Protein AF-A0AB74CEA1-F1 (afdb_monomer_lite)

Structure (mmCIF, N/CA/C/O backbone):
data_AF-A0AB74CEA1-F1
#
_entry.id   AF-A0AB74CEA1-F1
#
loop_
_atom_site.group_PDB
_atom_site.id
_atom_site.type_symbol
_atom_site.label_atom_id
_atom_site.label_alt_id
_atom_site.label_comp_id
_atom_site.label_asym_id
_atom_site.label_entity_id
_atom_site.label_seq_id
_atom_site.pdbx_PDB_ins_code
_atom_site.Cartn_x
_atom_site.Cartn_y
_atom_site.Cartn_z
_atom_site.occupancy
_atom_site.B_iso_or_equiv
_atom_site.auth_seq_id
_atom_site.auth_comp_id
_atom_site.auth_asym_id
_atom_site.auth_atom_id
_atom_site.pdbx_PDB_model_num
ATOM 1 N N . MET A 1 1 ? 5.831 -10.264 2.892 1.00 57.28 1 MET A N 1
ATOM 2 C CA . MET A 1 1 ? 6.996 -11.094 2.503 1.00 57.28 1 MET A CA 1
ATOM 3 C C . MET A 1 1 ? 7.209 -10.869 1.012 1.00 57.28 1 MET A C 1
ATOM 5 O O . MET A 1 1 ? 6.821 -11.702 0.211 1.00 57.28 1 MET A O 1
ATOM 9 N N . GLU A 1 2 ? 7.751 -9.695 0.676 1.00 73.81 2 GLU A N 1
ATOM 10 C CA . GLU A 1 2 ? 7.828 -9.103 -0.679 1.00 73.81 2 GLU A CA 1
ATOM 11 C C . GLU A 1 2 ? 8.904 -9.737 -1.579 1.00 73.81 2 GLU A C 1
ATOM 13 O O . GLU A 1 2 ? 8.810 -9.732 -2.802 1.00 73.81 2 GLU A O 1
ATOM 18 N N . GLY A 1 3 ? 9.954 -10.309 -0.979 1.00 80.12 3 GLY A N 1
ATOM 19 C CA . GLY A 1 3 ? 11.173 -10.660 -1.715 1.00 80.12 3 GLY A CA 1
ATOM 20 C C . GLY A 1 3 ? 10.996 -11.717 -2.807 1.00 80.12 3 GLY A C 1
ATOM 21 O O . GLY A 1 3 ? 11.778 -11.741 -3.750 1.00 80.12 3 GLY A O 1
ATOM 22 N N . TYR A 1 4 ? 9.979 -12.578 -2.713 1.00 89.12 4 TYR A N 1
ATOM 23 C CA . TYR A 1 4 ? 9.752 -13.619 -3.717 1.00 89.12 4 TYR A CA 1
ATOM 24 C C . TYR A 1 4 ? 9.318 -13.039 -5.068 1.00 89.12 4 TYR A C 1
ATOM 26 O O . TYR A 1 4 ? 9.877 -13.415 -6.095 1.00 89.12 4 TYR A O 1
ATOM 34 N N . ASP A 1 5 ? 8.372 -12.098 -5.066 1.00 83.19 5 ASP A N 1
ATOM 35 C CA . ASP A 1 5 ? 7.851 -11.498 -6.298 1.00 83.19 5 ASP A CA 1
ATOM 36 C C . ASP A 1 5 ? 8.921 -10.641 -6.989 1.00 83.19 5 ASP A C 1
ATOM 38 O O . ASP A 1 5 ? 9.174 -10.766 -8.185 1.00 83.19 5 ASP A O 1
ATOM 42 N N . LEU A 1 6 ? 9.677 -9.874 -6.203 1.00 85.00 6 LEU A N 1
ATOM 43 C CA . LEU A 1 6 ? 10.758 -9.033 -6.712 1.00 85.00 6 LEU A CA 1
ATOM 44 C C . LEU A 1 6 ? 11.909 -9.861 -7.325 1.00 85.00 6 LEU A C 1
ATOM 46 O O . LEU A 1 6 ? 12.464 -9.509 -8.372 1.00 85.00 6 LEU A O 1
ATOM 50 N N . LEU A 1 7 ? 12.241 -11.010 -6.728 1.00 88.06 7 LEU A N 1
ATOM 51 C CA . LEU A 1 7 ? 13.219 -11.950 -7.293 1.00 88.06 7 LEU A CA 1
ATOM 52 C C . LEU A 1 7 ? 12.700 -12.647 -8.558 1.00 88.06 7 LEU A C 1
ATOM 54 O O . LEU A 1 7 ? 13.462 -12.892 -9.495 1.00 88.06 7 LEU A O 1
ATOM 58 N N . LEU A 1 8 ? 11.408 -12.954 -8.610 1.00 89.12 8 LEU A N 1
ATOM 59 C CA . LEU A 1 8 ? 10.778 -13.574 -9.770 1.00 89.12 8 LEU A CA 1
ATOM 60 C C . LEU A 1 8 ? 10.748 -12.607 -10.967 1.00 89.12 8 LEU A C 1
ATOM 62 O O . LEU A 1 8 ? 11.133 -12.990 -12.072 1.00 89.12 8 LEU A O 1
ATOM 66 N N . VAL A 1 9 ? 10.423 -11.332 -10.738 1.00 86.94 9 VAL A N 1
ATOM 67 C CA . VAL A 1 9 ? 10.473 -10.270 -11.759 1.00 86.94 9 VAL A CA 1
ATOM 68 C C . VAL A 1 9 ? 11.892 -10.064 -12.294 1.00 86.94 9 VAL A C 1
ATOM 70 O O . VAL A 1 9 ? 12.090 -10.024 -13.509 1.00 86.94 9 VAL A O 1
ATOM 73 N N . THR A 1 10 ? 12.902 -9.997 -11.421 1.00 86.06 10 THR A N 1
ATOM 74 C CA . THR A 1 10 ? 14.300 -9.846 -11.872 1.00 86.06 10 THR A CA 1
ATOM 75 C C . THR A 1 10 ? 14.802 -11.072 -12.640 1.00 86.06 10 THR A C 1
ATOM 77 O O . THR A 1 10 ? 15.556 -10.927 -13.603 1.00 86.06 10 THR A O 1
ATOM 80 N N . SER A 1 11 ? 14.323 -12.271 -12.300 1.00 88.62 11 SER A N 1
ATOM 81 C CA . SER A 1 11 ? 14.632 -13.503 -13.037 1.00 88.62 11 SER A CA 1
ATOM 82 C C . SER A 1 11 ? 14.070 -13.498 -14.465 1.00 88.62 11 SER A C 1
ATOM 84 O O . SER A 1 11 ? 14.710 -14.021 -15.379 1.00 88.62 11 SER A O 1
ATOM 86 N N . PHE A 1 12 ? 12.917 -12.860 -14.703 1.00 85.88 12 PHE A N 1
ATOM 87 C CA . PHE A 1 12 ? 12.365 -12.728 -16.056 1.00 85.88 12 PHE A CA 1
ATOM 88 C C . PHE A 1 12 ? 13.222 -11.851 -16.971 1.00 85.88 12 PHE A C 1
ATOM 90 O O . PHE A 1 12 ? 13.319 -12.151 -18.164 1.00 85.88 12 PHE A O 1
ATOM 97 N N . PHE A 1 13 ? 13.914 -10.839 -16.435 1.00 83.06 13 PHE A N 1
ATOM 98 C CA . PHE A 1 13 ? 14.828 -9.998 -17.220 1.00 83.06 13 PHE A CA 1
ATOM 99 C C . PHE A 1 13 ? 16.013 -10.778 -17.795 1.00 83.06 13 PHE A C 1
ATOM 101 O O . PHE A 1 13 ? 16.510 -10.429 -18.862 1.00 83.06 13 PHE A O 1
ATOM 108 N N . ALA A 1 14 ? 16.430 -11.858 -17.129 1.00 83.44 14 ALA A N 1
ATOM 109 C CA . ALA A 1 14 ? 17.504 -12.730 -17.595 1.00 83.44 14 ALA A CA 1
ATOM 110 C C . ALA A 1 14 ? 17.040 -13.774 -18.631 1.00 83.44 14 ALA A C 1
ATOM 112 O O . ALA A 1 14 ? 17.872 -14.445 -19.243 1.00 83.44 14 ALA A O 1
ATOM 113 N N . SER A 1 15 ? 15.728 -13.944 -18.835 1.00 88.50 15 SER A N 1
ATOM 114 C CA . SER A 1 15 ? 15.197 -15.006 -19.692 1.00 88.50 15 SER A CA 1
ATOM 115 C C . SER A 1 15 ? 15.164 -14.599 -21.185 1.00 88.50 15 SER A C 1
ATOM 117 O O . SER A 1 15 ? 14.509 -13.618 -21.548 1.00 88.50 15 SER A O 1
ATOM 119 N N . PRO A 1 16 ? 15.814 -15.359 -22.095 1.00 83.81 16 PRO A N 1
ATOM 120 C CA . PRO A 1 16 ? 15.868 -15.026 -23.526 1.00 83.81 16 PRO A CA 1
ATOM 121 C C . PRO A 1 16 ? 14.515 -14.965 -24.267 1.00 83.81 16 PRO A C 1
ATOM 123 O O . PRO A 1 16 ? 14.386 -14.168 -25.198 1.00 83.81 16 PRO A O 1
ATOM 126 N N . PRO A 1 17 ? 13.499 -15.792 -23.936 1.00 87.75 17 PRO A N 1
ATOM 127 C CA . PRO A 1 17 ? 12.182 -15.690 -24.569 1.00 87.75 17 PRO A CA 1
ATOM 128 C C . PRO A 1 17 ? 11.469 -14.377 -24.231 1.00 87.75 17 PRO A C 1
ATOM 130 O O . PRO A 1 17 ? 10.838 -13.778 -25.098 1.00 87.75 17 PRO A O 1
ATOM 133 N N . TRP A 1 18 ? 11.604 -13.914 -22.987 1.00 84.12 18 TRP A N 1
ATOM 134 C CA . TRP A 1 18 ? 10.979 -12.686 -22.502 1.00 84.12 18 TRP A CA 1
ATOM 135 C C . TRP A 1 18 ? 11.618 -11.445 -23.121 1.00 84.12 18 TRP A C 1
ATOM 137 O O . TRP A 1 18 ? 10.917 -10.561 -23.614 1.00 84.12 18 TRP A O 1
ATOM 147 N N . THR A 1 19 ? 12.952 -11.401 -23.175 1.00 84.06 19 THR A N 1
ATOM 148 C CA . THR A 1 19 ? 13.670 -10.277 -23.787 1.00 84.06 19 THR A CA 1
ATOM 149 C C . THR A 1 19 ? 13.407 -10.166 -25.285 1.00 84.06 19 THR A C 1
ATOM 151 O O . THR A 1 19 ? 13.353 -9.057 -25.802 1.00 84.06 19 THR A O 1
ATOM 154 N N . LYS A 1 20 ? 13.146 -11.272 -25.992 1.00 83.81 20 LYS A N 1
ATOM 155 C CA . LYS A 1 20 ? 12.724 -11.225 -27.404 1.00 83.81 20 LYS A CA 1
ATOM 156 C C . LYS A 1 20 ? 11.321 -10.647 -27.618 1.00 83.81 20 LYS A C 1
ATOM 158 O O . LYS A 1 20 ? 11.073 -10.097 -28.686 1.00 83.81 20 LYS A O 1
ATOM 163 N N . GLN A 1 21 ? 10.405 -10.791 -26.657 1.00 85.44 21 GLN A N 1
ATOM 164 C CA . GLN A 1 21 ? 9.031 -10.280 -26.773 1.00 85.44 21 GLN A CA 1
ATOM 165 C C . GLN A 1 21 ? 8.879 -8.832 -26.295 1.00 85.44 21 GLN A C 1
ATOM 167 O O . GLN A 1 21 ? 8.135 -8.070 -26.905 1.00 85.44 21 GLN A O 1
ATOM 172 N N . TYR A 1 22 ? 9.574 -8.459 -25.217 1.00 82.69 22 TYR A N 1
ATOM 173 C CA . TYR A 1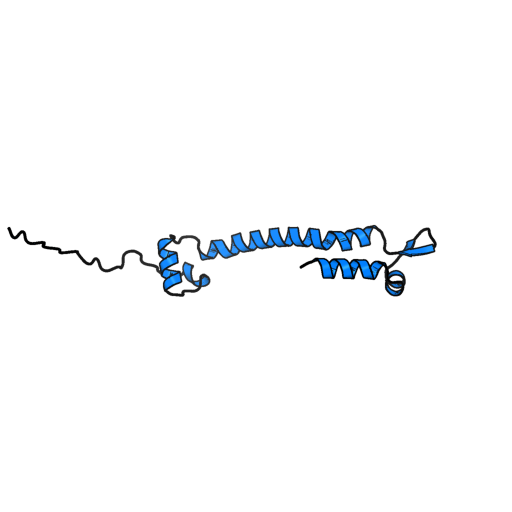 22 ? 9.400 -7.166 -24.540 1.00 82.69 22 TYR A CA 1
ATOM 174 C C . TYR A 1 22 ? 10.662 -6.293 -24.525 1.00 82.69 22 TYR A C 1
ATOM 176 O O . TYR A 1 22 ? 10.621 -5.152 -24.062 1.00 82.69 22 TYR A O 1
ATOM 184 N N . GLY A 1 23 ? 11.794 -6.820 -24.988 1.00 82.19 23 GLY A N 1
ATOM 185 C CA . GLY A 1 23 ? 13.047 -6.081 -25.080 1.00 82.19 23 GLY A CA 1
ATOM 186 C C . GLY A 1 23 ? 13.123 -5.218 -26.334 1.00 82.19 23 GLY A C 1
ATOM 187 O O . GLY A 1 23 ? 12.508 -5.497 -27.362 1.00 82.19 23 GLY A O 1
ATOM 188 N N . THR A 1 24 ? 13.920 -4.162 -26.245 1.00 80.88 24 THR A N 1
ATOM 189 C CA . THR A 1 24 ? 14.290 -3.310 -27.375 1.00 80.88 24 THR A CA 1
ATOM 190 C C . THR A 1 24 ? 15.683 -3.694 -27.861 1.00 80.88 24 THR A C 1
ATOM 192 O O . THR A 1 24 ? 16.506 -4.166 -27.076 1.00 80.88 24 THR A O 1
ATOM 195 N N . LEU A 1 25 ? 15.956 -3.512 -29.157 1.00 78.38 25 LEU A N 1
ATOM 196 C CA . LEU A 1 25 ? 17.302 -3.713 -29.690 1.00 78.38 25 LEU A CA 1
ATOM 197 C C . LEU A 1 25 ? 18.222 -2.640 -29.093 1.00 78.38 25 LEU A C 1
ATOM 199 O O . LEU A 1 25 ? 18.077 -1.453 -29.386 1.00 78.38 25 LEU A O 1
ATOM 203 N N . GLN A 1 26 ? 19.130 -3.062 -28.220 1.00 75.25 26 GLN A N 1
ATOM 204 C CA . GLN A 1 26 ? 20.117 -2.186 -27.607 1.00 75.25 26 GLN A CA 1
ATOM 205 C C . GLN A 1 26 ? 21.317 -2.021 -28.556 1.00 75.25 26 GLN A C 1
ATOM 207 O O . GLN A 1 26 ? 21.542 -2.853 -29.431 1.00 75.25 26 GLN A O 1
ATOM 212 N N . LEU A 1 27 ? 22.145 -0.993 -28.339 1.00 72.12 27 LEU A N 1
ATOM 213 C CA . LEU A 1 27 ? 23.320 -0.662 -29.168 1.00 72.12 27 LEU A CA 1
ATOM 214 C C . LEU A 1 27 ? 24.349 -1.812 -29.327 1.00 72.12 27 LEU A C 1
ATOM 216 O O . LEU A 1 27 ? 25.220 -1.745 -30.184 1.00 72.12 27 LEU A O 1
ATOM 220 N N . ASN A 1 28 ? 24.244 -2.857 -28.501 1.00 70.06 28 ASN A N 1
ATOM 221 C CA . ASN A 1 28 ? 25.107 -4.040 -28.487 1.00 70.06 28 ASN A CA 1
ATOM 222 C C . ASN A 1 28 ? 24.524 -5.240 -29.272 1.00 70.06 28 ASN A C 1
ATOM 224 O O . ASN A 1 28 ? 24.903 -6.377 -28.989 1.00 70.06 28 ASN A O 1
ATOM 228 N N . ASP A 1 29 ? 23.562 -5.018 -30.178 1.00 74.50 29 ASP A N 1
ATOM 229 C CA . ASP A 1 29 ? 22.841 -6.043 -30.967 1.00 74.50 29 ASP A CA 1
ATOM 230 C C . ASP A 1 29 ? 22.148 -7.142 -30.131 1.00 74.50 29 ASP A C 1
ATOM 232 O O . ASP A 1 29 ? 21.792 -8.217 -30.621 1.00 74.50 29 ASP A O 1
ATOM 236 N N . LYS A 1 30 ? 21.921 -6.872 -28.842 1.00 75.06 30 LYS A N 1
ATOM 237 C CA . LYS A 1 30 ? 21.229 -7.763 -27.904 1.00 75.06 30 LYS A CA 1
ATOM 238 C C . LYS A 1 30 ? 19.876 -7.176 -27.521 1.00 75.06 30 LYS A C 1
ATOM 240 O O . LYS A 1 30 ? 19.728 -5.963 -27.373 1.00 75.06 30 LYS A O 1
ATOM 245 N N . TYR A 1 31 ? 18.898 -8.061 -27.355 1.00 79.81 31 TYR A N 1
ATOM 246 C CA . TYR A 1 31 ? 17.572 -7.710 -26.859 1.00 79.81 31 TYR A CA 1
ATOM 247 C C . TYR A 1 31 ? 17.615 -7.609 -25.339 1.00 79.81 31 TYR A C 1
ATOM 249 O O . TYR A 1 31 ? 17.812 -8.614 -24.655 1.00 79.81 31 TYR A O 1
ATOM 257 N N . GLU A 1 32 ? 17.417 -6.403 -24.820 1.00 82.75 32 GLU A N 1
ATOM 258 C CA . GLU A 1 32 ? 17.342 -6.129 -23.387 1.00 82.75 32 GLU A CA 1
ATOM 259 C C . GLU A 1 32 ? 16.139 -5.227 -23.097 1.00 82.75 32 GLU A C 1
ATOM 261 O O . GLU A 1 32 ? 15.645 -4.504 -23.965 1.00 82.75 32 GLU A O 1
ATOM 266 N N . LEU A 1 33 ? 15.618 -5.291 -21.871 1.00 84.44 33 LEU A N 1
ATOM 267 C CA . LEU A 1 33 ? 14.535 -4.402 -21.460 1.00 84.44 33 LEU A CA 1
ATOM 268 C C . LEU A 1 33 ? 15.076 -2.974 -21.320 1.00 84.44 33 LEU A C 1
ATOM 270 O O . LEU A 1 33 ? 16.130 -2.776 -20.721 1.00 84.44 33 LEU A O 1
ATOM 274 N N . SER A 1 34 ? 14.341 -1.974 -21.802 1.00 86.56 34 SER A N 1
ATOM 275 C CA . SER A 1 34 ? 14.739 -0.571 -21.636 1.00 86.56 34 SER A CA 1
ATOM 276 C C . SER A 1 34 ? 14.944 -0.207 -20.159 1.00 86.56 34 SER A C 1
ATOM 278 O O . SER A 1 34 ? 14.159 -0.607 -19.295 1.00 86.56 34 SER A O 1
ATOM 280 N N . ALA A 1 35 ? 15.966 0.606 -19.874 1.00 86.31 35 ALA A N 1
ATOM 281 C CA . ALA A 1 35 ? 16.320 1.032 -18.517 1.00 86.31 35 ALA A CA 1
ATOM 282 C C . ALA A 1 35 ? 15.150 1.707 -17.775 1.00 86.31 35 ALA A C 1
ATOM 284 O O . ALA A 1 35 ? 15.004 1.546 -16.561 1.00 86.31 35 ALA A O 1
ATOM 285 N N . ALA A 1 36 ? 14.269 2.405 -18.502 1.00 87.56 36 ALA A N 1
ATOM 286 C CA . ALA A 1 36 ? 13.070 3.006 -17.923 1.00 87.56 36 ALA A CA 1
ATOM 287 C C . ALA A 1 36 ? 12.112 1.937 -17.367 1.00 87.56 36 ALA A C 1
ATOM 289 O O . ALA A 1 36 ? 11.657 2.045 -16.230 1.00 87.56 36 ALA A O 1
ATOM 290 N N . TRP A 1 37 ? 11.865 0.866 -18.126 1.00 86.62 37 TRP A N 1
ATOM 291 C CA . TRP A 1 37 ? 10.988 -0.229 -17.706 1.00 86.62 37 TRP A CA 1
ATOM 292 C C . TRP A 1 37 ? 11.576 -1.041 -16.554 1.00 86.62 37 TRP A C 1
ATOM 294 O O . TRP A 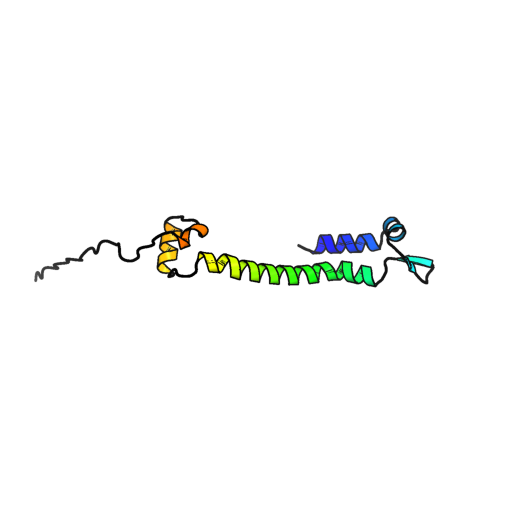1 37 ? 10.850 -1.376 -15.623 1.00 86.62 37 TRP A O 1
ATOM 304 N N . GLN A 1 38 ? 12.887 -1.296 -16.563 1.00 86.88 38 GLN A N 1
ATOM 305 C CA . GLN A 1 38 ? 13.560 -1.966 -15.443 1.00 86.88 38 GLN A CA 1
ATOM 306 C C . GLN A 1 38 ? 13.424 -1.161 -14.143 1.00 86.88 38 GLN A C 1
ATOM 308 O O . GLN A 1 38 ? 13.097 -1.715 -13.096 1.00 86.88 38 GLN A O 1
ATOM 313 N N . THR A 1 39 ? 13.605 0.161 -14.223 1.00 88.88 39 THR A N 1
ATOM 314 C CA . THR A 1 39 ? 13.488 1.063 -13.067 1.00 88.88 39 THR A CA 1
ATOM 315 C C . THR A 1 39 ? 12.068 1.080 -12.502 1.00 88.88 39 THR A C 1
ATOM 317 O O . THR A 1 39 ? 11.898 1.050 -11.284 1.00 88.88 39 THR A O 1
ATOM 320 N N . VAL A 1 40 ? 11.052 1.101 -13.371 1.00 90.31 40 VAL A N 1
ATOM 321 C CA . VAL A 1 40 ? 9.636 1.084 -12.973 1.00 90.31 40 VAL A CA 1
ATOM 322 C C . VAL A 1 40 ? 9.244 -0.257 -12.358 1.00 90.31 40 VAL A C 1
ATOM 324 O O . VAL A 1 40 ? 8.568 -0.273 -11.339 1.00 90.31 40 VAL A O 1
ATOM 327 N N . LEU A 1 41 ? 9.679 -1.380 -12.929 1.00 88.81 41 LEU A N 1
ATOM 328 C CA . LEU A 1 41 ? 9.335 -2.709 -12.416 1.00 88.81 41 LEU A CA 1
ATOM 329 C C . LEU A 1 41 ? 10.039 -3.035 -11.091 1.00 88.81 41 LEU A C 1
ATOM 331 O O . LEU A 1 41 ? 9.469 -3.734 -10.263 1.00 88.81 41 LEU A O 1
ATOM 335 N N . TYR A 1 42 ? 11.246 -2.508 -10.869 1.00 85.94 42 TYR A N 1
ATOM 336 C CA . TYR A 1 42 ? 11.988 -2.716 -9.623 1.00 85.94 42 TYR A CA 1
ATOM 337 C C . TYR A 1 42 ? 11.530 -1.781 -8.493 1.00 85.94 42 TYR A C 1
ATOM 339 O O . TYR A 1 42 ? 11.312 -2.224 -7.370 1.00 85.94 42 TYR A O 1
ATOM 347 N N . ASN A 1 43 ? 11.362 -0.483 -8.777 1.00 88.25 43 ASN A N 1
ATOM 348 C CA . ASN A 1 43 ? 11.013 0.516 -7.756 1.00 88.25 43 ASN A CA 1
ATOM 349 C C . ASN A 1 43 ? 9.502 0.781 -7.638 1.00 88.25 43 ASN A C 1
ATOM 351 O O . ASN A 1 43 ? 9.060 1.412 -6.680 1.00 88.25 43 ASN A O 1
ATOM 355 N N . GLY A 1 44 ? 8.702 0.335 -8.606 1.00 90.12 44 GLY A N 1
ATOM 356 C CA . GLY A 1 44 ? 7.251 0.529 -8.636 1.00 90.12 44 GLY A CA 1
ATOM 357 C C . GLY A 1 44 ? 6.526 -0.075 -7.434 1.00 90.12 44 GLY A C 1
ATOM 358 O O . GLY A 1 44 ? 5.737 0.645 -6.819 1.00 90.12 44 GLY A O 1
ATOM 359 N N . PRO A 1 45 ? 6.811 -1.333 -7.044 1.00 89.94 45 PRO A N 1
ATOM 360 C CA . PRO A 1 45 ? 6.222 -1.929 -5.846 1.00 89.94 45 PRO A CA 1
ATOM 361 C C . PRO A 1 45 ? 6.513 -1.114 -4.579 1.00 89.94 45 PRO A C 1
ATOM 363 O O . PRO A 1 45 ? 5.589 -0.772 -3.847 1.00 89.94 45 PRO A O 1
ATOM 366 N N . ALA A 1 46 ? 7.761 -0.670 -4.392 1.00 87.75 46 ALA A N 1
ATOM 367 C CA . ALA A 1 46 ? 8.157 0.146 -3.241 1.00 87.75 46 ALA A CA 1
ATOM 368 C C . ALA A 1 46 ? 7.397 1.486 -3.166 1.00 87.75 46 ALA A C 1
ATOM 370 O O . ALA A 1 46 ? 7.020 1.943 -2.088 1.00 87.75 46 ALA A O 1
ATOM 371 N N . ALA A 1 47 ? 7.134 2.126 -4.310 1.00 89.88 47 ALA A N 1
ATOM 372 C CA . ALA A 1 47 ? 6.303 3.330 -4.354 1.00 89.88 47 ALA A CA 1
ATOM 373 C C . ALA A 1 47 ? 4.817 3.028 -4.069 1.00 89.88 47 ALA A C 1
ATOM 375 O O . ALA A 1 47 ? 4.131 3.836 -3.438 1.00 89.88 47 ALA A O 1
ATOM 376 N N . GLY A 1 48 ? 4.327 1.867 -4.513 1.00 89.56 48 GLY A N 1
ATOM 377 C CA . GLY A 1 48 ? 2.974 1.380 -4.255 1.00 89.56 48 GLY A CA 1
ATOM 378 C C . GLY A 1 48 ? 2.701 1.154 -2.770 1.00 89.56 48 GLY A C 1
ATOM 379 O O . GLY A 1 48 ? 1.684 1.631 -2.274 1.00 89.56 48 GLY A O 1
ATOM 380 N N . GLU A 1 49 ? 3.635 0.538 -2.043 1.00 89.94 49 GLU A N 1
ATOM 381 C CA . GLU A 1 49 ? 3.514 0.308 -0.596 1.00 89.94 49 GLU A CA 1
ATOM 382 C C . GLU A 1 49 ? 3.371 1.618 0.194 1.00 89.94 49 GLU A C 1
ATOM 384 O O . GLU A 1 49 ? 2.554 1.722 1.111 1.00 89.94 49 GLU A O 1
ATOM 389 N N . ILE A 1 50 ? 4.126 2.656 -0.180 1.00 90.75 50 ILE A N 1
ATOM 390 C CA . ILE A 1 50 ? 4.046 3.974 0.467 1.00 90.75 50 ILE A CA 1
ATOM 391 C C . ILE A 1 50 ? 2.665 4.595 0.236 1.00 90.75 50 ILE A C 1
ATOM 393 O O . ILE A 1 50 ? 2.031 5.090 1.171 1.00 90.75 50 ILE A O 1
ATOM 397 N N . LEU A 1 51 ? 2.178 4.554 -1.007 1.00 92.38 51 LEU A N 1
ATOM 398 C CA . LEU A 1 51 ? 0.856 5.075 -1.349 1.00 92.38 51 LEU A CA 1
ATOM 399 C C . LEU A 1 51 ? -0.262 4.280 -0.667 1.00 92.38 51 LEU A C 1
ATOM 401 O O . LEU A 1 51 ? -1.225 4.876 -0.183 1.00 92.38 51 LEU A O 1
ATOM 405 N N . GLU A 1 52 ? -0.127 2.960 -0.579 1.00 93.00 52 GLU A N 1
ATOM 406 C CA . GLU A 1 52 ? -1.074 2.085 0.105 1.00 93.00 52 GLU A CA 1
ATOM 407 C C . GLU A 1 52 ? -1.144 2.393 1.602 1.00 93.00 52 GLU A C 1
ATOM 409 O O . GLU A 1 52 ? -2.240 2.541 2.140 1.00 93.00 52 GLU A O 1
ATOM 414 N N . LEU A 1 53 ? -0.003 2.578 2.269 1.00 90.31 53 LEU A N 1
ATOM 415 C CA . LEU A 1 53 ? 0.049 2.969 3.679 1.00 90.31 53 LEU A CA 1
ATOM 416 C C . LEU A 1 53 ? -0.615 4.327 3.920 1.00 90.31 53 LEU A C 1
ATOM 418 O O . LEU A 1 53 ? -1.413 4.472 4.852 1.00 90.31 53 LEU A O 1
ATOM 422 N N . CYS A 1 54 ? -0.346 5.314 3.063 1.00 91.88 54 CYS A N 1
ATOM 423 C CA . CYS A 1 54 ? -0.998 6.618 3.150 1.00 91.88 54 CYS A CA 1
ATOM 424 C C . CYS A 1 54 ? -2.519 6.508 2.963 1.00 91.88 54 CYS A C 1
ATOM 426 O O . CYS A 1 54 ? -3.286 7.108 3.721 1.00 91.88 54 CYS A O 1
ATOM 428 N N . LEU A 1 55 ? -2.975 5.719 1.989 1.00 90.88 55 LEU A N 1
ATOM 429 C CA . LEU A 1 55 ? -4.400 5.482 1.758 1.00 90.88 55 LEU A CA 1
ATOM 430 C C . LEU A 1 55 ? -5.047 4.723 2.920 1.00 90.88 55 LEU A C 1
ATOM 432 O O . LEU A 1 55 ? -6.144 5.085 3.343 1.00 90.88 55 LEU A O 1
ATOM 436 N N . ASN A 1 56 ? -4.370 3.718 3.474 1.00 89.19 56 ASN A N 1
ATOM 437 C CA . ASN A 1 56 ? -4.845 2.963 4.627 1.00 89.19 56 ASN A CA 1
ATOM 438 C C . ASN A 1 56 ? -5.055 3.883 5.839 1.00 89.19 56 ASN A C 1
ATOM 440 O O . ASN A 1 56 ? -6.133 3.866 6.437 1.00 89.19 56 ASN A O 1
ATOM 444 N N . GLY A 1 57 ? -4.090 4.764 6.124 1.00 86.75 57 GLY A N 1
ATOM 445 C CA . GLY A 1 57 ? -4.205 5.776 7.175 1.00 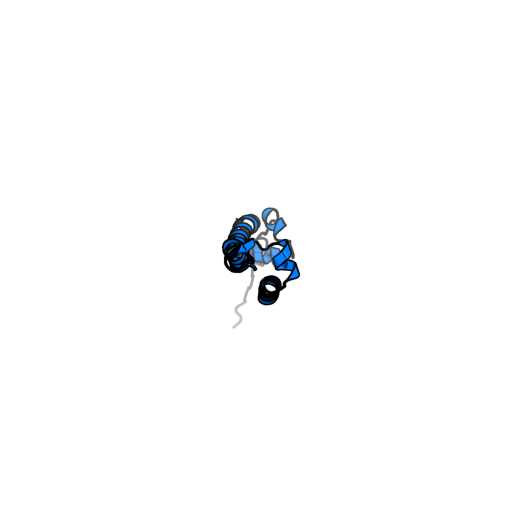86.75 57 GLY A CA 1
ATOM 446 C C . GLY A 1 57 ? -5.438 6.667 6.996 1.00 86.75 57 GLY A C 1
ATOM 447 O O . GLY A 1 57 ? -6.263 6.780 7.904 1.00 86.75 57 GLY A O 1
ATOM 448 N N . LEU A 1 58 ? -5.646 7.211 5.791 1.00 85.94 58 LEU A N 1
ATOM 449 C CA . LEU A 1 58 ? -6.809 8.057 5.488 1.00 85.94 58 LEU A CA 1
ATOM 450 C C . LEU A 1 58 ? -8.145 7.308 5.615 1.00 85.94 58 LEU A C 1
ATOM 452 O O . LEU A 1 58 ? -9.147 7.869 6.072 1.00 85.94 58 LEU A O 1
ATOM 456 N N . VAL A 1 59 ? -8.183 6.038 5.216 1.00 85.06 59 VAL A N 1
ATOM 457 C CA . VAL A 1 59 ? -9.380 5.197 5.323 1.00 85.06 59 VAL A CA 1
ATOM 458 C C . VAL A 1 59 ? -9.716 4.913 6.789 1.00 85.06 59 VAL A C 1
ATOM 460 O O . VAL A 1 59 ? -10.884 5.037 7.178 1.00 85.06 59 VAL A O 1
ATOM 463 N N . VAL A 1 60 ? -8.719 4.594 7.618 1.00 82.69 60 VAL A N 1
ATOM 464 C CA . VAL A 1 60 ? -8.896 4.357 9.060 1.00 82.69 60 VAL A CA 1
ATOM 465 C C . VAL A 1 60 ? -9.360 5.626 9.768 1.00 82.69 60 VAL A C 1
ATOM 467 O O . VAL A 1 60 ? -10.347 5.585 10.506 1.00 82.69 60 VAL A O 1
ATOM 470 N N . GLU A 1 61 ? -8.729 6.767 9.496 1.00 79.00 61 GLU A N 1
ATOM 471 C 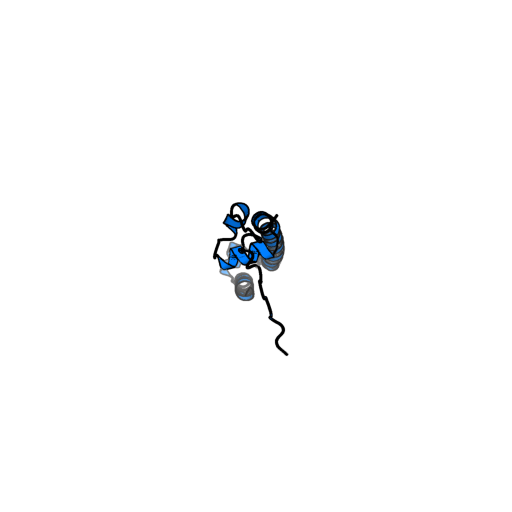CA . GLU A 1 61 ? -9.121 8.046 10.089 1.00 79.00 61 GLU A CA 1
ATOM 472 C C . GLU A 1 61 ? -10.553 8.434 9.709 1.00 79.00 61 GLU A C 1
ATOM 474 O O . GLU A 1 61 ? -11.331 8.887 10.551 1.00 79.00 61 GLU A O 1
ATOM 479 N N . ARG A 1 62 ? -10.960 8.211 8.455 1.00 77.81 62 ARG A N 1
ATOM 480 C CA . ARG A 1 62 ? -12.283 8.643 7.991 1.00 77.81 62 ARG A CA 1
ATOM 481 C C . ARG A 1 62 ? -13.411 7.696 8.392 1.00 77.81 62 ARG A C 1
ATOM 483 O O . ARG A 1 62 ? -14.491 8.169 8.758 1.00 77.81 62 ARG A O 1
ATOM 490 N N . ILE A 1 63 ? -13.201 6.381 8.317 1.00 77.06 63 ILE A N 1
ATOM 491 C CA . ILE A 1 63 ? -14.235 5.379 8.625 1.00 77.06 63 ILE A CA 1
ATOM 492 C C . ILE A 1 63 ? -14.253 5.042 10.118 1.00 77.06 63 ILE A C 1
ATOM 494 O O . ILE A 1 63 ? -15.338 4.929 10.693 1.00 77.06 63 ILE A O 1
ATOM 498 N N . GLY A 1 64 ? -13.088 4.918 10.756 1.00 70.44 64 GLY A N 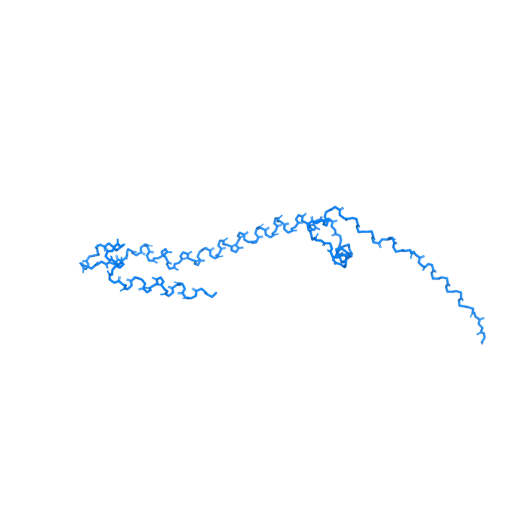1
ATOM 499 C CA . GLY A 1 64 ? -12.959 4.574 12.172 1.00 70.44 64 GLY A CA 1
ATOM 500 C C . GLY A 1 64 ? -13.511 5.667 13.083 1.00 70.44 64 GLY A C 1
ATOM 501 O O . GLY A 1 64 ? -14.402 5.405 13.893 1.00 70.44 64 GLY A O 1
ATOM 502 N N . TYR A 1 65 ? -13.079 6.916 12.883 1.00 65.75 65 TYR A N 1
ATOM 503 C CA . TYR A 1 65 ? -13.496 8.040 13.727 1.00 65.75 65 TYR A CA 1
ATOM 504 C C . TYR A 1 65 ? -15.013 8.279 13.690 1.00 65.75 65 TYR A C 1
ATOM 506 O O . TYR A 1 65 ? -15.635 8.522 14.720 1.00 65.75 65 TYR A O 1
ATOM 514 N N . ARG A 1 66 ? -15.664 8.141 12.525 1.00 65.44 66 ARG A N 1
ATOM 515 C CA . ARG A 1 66 ? -17.123 8.335 12.397 1.00 65.44 66 ARG A CA 1
ATOM 516 C C . ARG A 1 66 ? -17.956 7.370 13.242 1.00 65.44 66 ARG A C 1
ATOM 518 O O . ARG A 1 66 ? -19.093 7.699 13.562 1.00 65.44 66 ARG A O 1
ATOM 525 N N . ARG A 1 67 ? -17.438 6.183 13.564 1.00 66.88 67 ARG A N 1
ATOM 526 C CA . ARG A 1 67 ? -18.184 5.160 14.315 1.00 66.88 67 ARG A CA 1
ATOM 527 C C . ARG A 1 67 ? -18.097 5.347 15.830 1.00 66.88 67 ARG A C 1
ATOM 529 O O . ARG A 1 67 ? -19.008 4.912 16.525 1.00 66.88 67 ARG A O 1
ATOM 536 N N . THR A 1 68 ? -17.044 5.995 16.325 1.00 67.38 68 THR A N 1
ATOM 537 C CA . THR A 1 68 ? -16.776 6.176 17.765 1.00 67.38 68 THR A CA 1
ATOM 538 C C . THR A 1 68 ? -16.913 7.625 18.240 1.00 67.38 68 THR A C 1
ATOM 540 O O . THR A 1 68 ? -16.955 7.873 19.446 1.00 67.38 68 THR A O 1
ATOM 543 N N . LYS A 1 69 ? -17.021 8.595 17.321 1.00 69.75 69 LYS A N 1
ATOM 544 C CA . LYS A 1 69 ? -17.170 10.020 17.648 1.00 69.75 69 LYS A CA 1
ATOM 545 C C . LYS A 1 69 ? -18.394 10.271 18.539 1.00 69.75 69 LYS A C 1
ATOM 547 O O . LYS A 1 69 ? -19.513 9.926 18.172 1.00 69.75 69 LYS A O 1
ATOM 552 N N . GLY A 1 70 ? -18.176 10.943 19.672 1.00 71.19 70 GLY A N 1
ATOM 553 C CA . GLY A 1 70 ? -19.238 11.412 20.574 1.00 71.19 70 GLY A CA 1
ATOM 554 C C . GLY A 1 70 ? -19.551 10.504 21.768 1.00 71.19 70 GLY A C 1
ATOM 555 O O . GLY A 1 70 ? -20.411 10.861 22.565 1.00 71.19 70 GLY A O 1
ATOM 556 N N . ARG A 1 71 ? -18.856 9.370 21.928 1.00 72.88 71 ARG A N 1
ATOM 557 C CA . ARG A 1 71 ? -18.984 8.485 23.098 1.00 72.88 71 ARG A CA 1
ATOM 558 C C . ARG A 1 71 ? -17.808 8.672 24.053 1.00 72.88 71 ARG A C 1
ATOM 560 O O . ARG A 1 71 ? -16.667 8.802 23.613 1.00 72.88 71 ARG A O 1
ATOM 567 N N . LYS A 1 72 ? -18.074 8.682 25.363 1.00 80.31 72 LYS A N 1
ATOM 568 C CA . LYS A 1 72 ? -17.014 8.630 26.385 1.00 80.31 72 LYS A CA 1
ATOM 569 C C . LYS A 1 72 ? -16.460 7.206 26.488 1.00 80.31 72 LYS A C 1
ATOM 571 O O . LYS A 1 72 ? -17.191 6.254 26.234 1.00 80.31 72 LYS A O 1
ATOM 576 N N . TYR A 1 73 ? -15.207 7.054 26.921 1.00 79.06 73 TYR A N 1
ATOM 577 C CA . TYR A 1 73 ? -14.568 5.736 27.083 1.00 79.06 73 TYR A CA 1
ATOM 578 C C . TYR A 1 73 ? -15.414 4.763 27.924 1.00 79.06 73 TYR A C 1
ATOM 580 O O . TYR A 1 73 ? -15.644 3.637 27.504 1.00 79.06 73 TYR A O 1
ATOM 588 N N . ALA A 1 74 ? -16.007 5.242 29.023 1.00 80.12 74 ALA A N 1
ATOM 589 C CA . ALA A 1 74 ? -16.862 4.424 29.886 1.00 80.12 74 ALA A CA 1
ATOM 590 C C . ALA A 1 74 ? -18.157 3.923 29.203 1.00 80.12 74 ALA A C 1
ATOM 592 O O . ALA A 1 74 ? -18.676 2.872 29.564 1.00 80.12 74 ALA A O 1
ATOM 593 N N . GLU A 1 75 ? -18.690 4.644 28.209 1.00 78.69 75 GLU A N 1
ATOM 594 C CA . GLU A 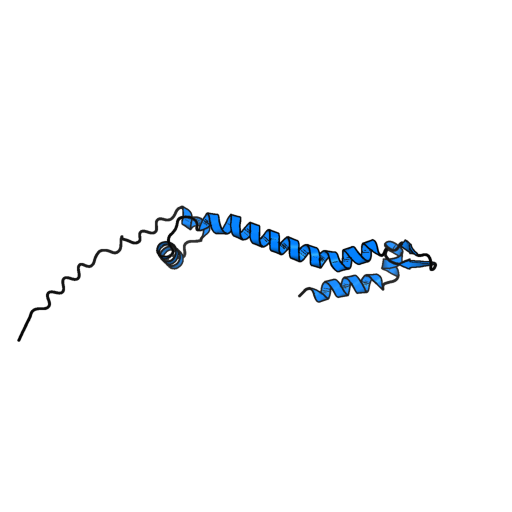1 75 ? -19.834 4.171 27.414 1.00 78.69 75 GLU A CA 1
ATOM 595 C C . GLU A 1 75 ? -19.413 3.101 26.403 1.00 78.69 75 GLU A C 1
ATOM 597 O O . GLU A 1 75 ? -20.172 2.170 26.140 1.00 78.69 75 GLU A O 1
ATOM 602 N N . LEU A 1 76 ? -18.207 3.224 25.840 1.00 80.56 76 LEU A N 1
ATOM 603 C CA . LEU A 1 76 ? -17.663 2.245 24.901 1.00 80.56 76 LEU A CA 1
ATOM 604 C C . LEU A 1 76 ? -17.408 0.906 25.592 1.00 80.56 76 LEU A C 1
ATOM 606 O O . LEU A 1 76 ? -17.798 -0.120 25.042 1.00 80.56 76 LEU A O 1
ATOM 610 N N . ASP A 1 77 ? -16.855 0.915 26.806 1.00 82.06 77 ASP A N 1
ATOM 611 C CA . ASP A 1 77 ? -16.616 -0.309 27.580 1.00 82.06 77 ASP A CA 1
ATOM 612 C C . ASP A 1 77 ? -17.915 -1.098 27.812 1.00 82.06 77 ASP A C 1
ATOM 614 O O . ASP A 1 77 ? -17.969 -2.299 27.553 1.00 82.06 77 ASP A O 1
ATOM 618 N N . ILE A 1 78 ? -19.007 -0.412 28.171 1.00 81.81 78 ILE A N 1
ATOM 619 C CA . ILE A 1 78 ? -20.332 -1.033 28.360 1.00 81.81 78 ILE A CA 1
ATOM 620 C C . ILE A 1 78 ? -20.880 -1.611 27.043 1.00 81.81 78 ILE A C 1
ATOM 622 O O . ILE A 1 78 ? -21.562 -2.637 27.039 1.00 81.81 78 ILE A O 1
ATOM 626 N N . LEU A 1 79 ? -20.622 -0.959 25.908 1.00 80.69 79 LEU A N 1
ATOM 627 C CA . LEU A 1 79 ? -21.073 -1.428 24.594 1.00 80.69 79 LEU A CA 1
ATOM 628 C C . LEU A 1 79 ? -20.268 -2.637 24.097 1.00 80.69 79 LEU A C 1
ATOM 630 O O . LEU A 1 79 ? -20.849 -3.523 23.463 1.00 80.69 79 LEU A O 1
ATOM 634 N N . PHE A 1 80 ? -18.968 -2.691 24.402 1.00 82.44 80 PHE A N 1
ATOM 635 C CA . PHE A 1 80 ? -18.114 -3.843 24.120 1.00 82.44 80 PHE A CA 1
ATOM 636 C C . PHE A 1 80 ? -18.467 -5.043 25.006 1.00 82.44 80 PHE A C 1
ATOM 638 O O . PHE A 1 80 ? -18.577 -6.150 24.486 1.00 82.44 80 PHE A O 1
ATOM 645 N N . GLU A 1 81 ? -18.745 -4.826 26.296 1.00 85.00 81 GLU A N 1
ATOM 646 C CA . GLU A 1 81 ? -19.206 -5.871 27.225 1.00 85.00 81 GLU A CA 1
ATOM 647 C C . GLU A 1 81 ? -20.558 -6.467 26.790 1.00 85.00 81 GLU A C 1
ATOM 649 O O . GLU A 1 81 ? -20.771 -7.676 26.859 1.00 85.00 81 GLU A O 1
ATOM 654 N N . LYS A 1 82 ? -21.450 -5.636 26.231 1.00 81.44 82 LYS A N 1
ATOM 655 C CA . LYS A 1 82 ? -22.719 -6.070 25.616 1.00 81.44 82 LYS A CA 1
ATOM 656 C C . LYS A 1 82 ? -22.559 -6.710 24.229 1.00 81.44 82 LYS A C 1
ATOM 658 O O . LYS A 1 82 ? -23.563 -7.059 23.608 1.00 81.44 82 LYS A O 1
ATOM 663 N N . GLY A 1 83 ? -21.334 -6.835 23.711 1.00 81.50 83 GLY A N 1
ATOM 664 C CA . GLY A 1 83 ? -21.051 -7.445 22.408 1.00 81.50 83 GLY A CA 1
ATOM 665 C C . GLY A 1 83 ? -21.648 -6.687 21.217 1.00 81.50 83 GLY A C 1
ATOM 666 O O . GLY A 1 83 ? -21.902 -7.273 20.163 1.00 81.50 83 GLY A O 1
ATOM 667 N N . VAL A 1 84 ? -21.918 -5.385 21.355 1.00 79.94 84 VAL A N 1
ATOM 668 C CA . VAL A 1 84 ? -22.521 -4.593 20.279 1.00 79.94 84 VAL A CA 1
ATOM 669 C C . VAL A 1 84 ? -21.460 -4.297 19.218 1.00 79.94 84 VAL A C 1
ATOM 671 O O . VAL A 1 84 ? -20.367 -3.827 19.513 1.00 79.94 84 VAL A O 1
ATOM 674 N N . SER A 1 85 ? -21.773 -4.539 17.942 1.00 75.75 85 SER A N 1
ATOM 675 C CA . SER A 1 85 ? -20.842 -4.211 16.854 1.00 75.75 85 SER A CA 1
ATOM 676 C C . SER A 1 85 ? -20.554 -2.703 16.816 1.00 75.75 85 SER A C 1
ATOM 678 O O . SER A 1 85 ? -21.500 -1.907 16.839 1.00 75.75 85 SER A O 1
ATOM 680 N N . ALA A 1 86 ? -19.293 -2.309 16.609 1.00 72.25 86 ALA A N 1
ATOM 681 C CA . ALA A 1 86 ? -18.859 -0.904 16.544 1.00 72.25 86 ALA A CA 1
ATOM 682 C C . ALA A 1 86 ? -19.643 -0.042 15.534 1.00 72.25 86 ALA A C 1
ATOM 684 O O . ALA A 1 86 ? -19.752 1.175 15.655 1.00 72.25 86 ALA A O 1
ATOM 685 N N . ARG A 1 87 ? -20.274 -0.677 14.539 1.00 72.94 87 ARG A N 1
ATOM 686 C CA . ARG A 1 87 ? -21.145 -0.013 13.565 1.00 72.94 87 ARG A CA 1
ATOM 687 C C . ARG A 1 87 ? -22.406 0.603 14.176 1.00 72.94 87 ARG A C 1
ATOM 689 O O . ARG A 1 87 ? -22.926 1.552 13.595 1.00 72.94 87 ARG A O 1
ATOM 696 N N . ARG A 1 88 ? -22.886 0.061 15.299 1.00 72.69 88 ARG A N 1
ATOM 697 C CA . ARG A 1 88 ? -24.135 0.437 15.982 1.00 72.69 88 ARG A CA 1
ATOM 698 C C . ARG A 1 88 ? -23.913 1.358 17.186 1.00 72.69 88 ARG A C 1
ATOM 700 O O . ARG A 1 88 ? -24.888 1.779 17.803 1.00 72.69 88 ARG A O 1
ATOM 707 N N . PHE A 1 89 ? -22.667 1.720 17.491 1.00 74.31 89 PHE A N 1
ATOM 708 C CA . PHE A 1 89 ? -22.323 2.592 18.624 1.00 74.31 89 PHE A CA 1
ATOM 709 C C . PHE A 1 89 ? -22.932 3.994 18.525 1.00 74.31 89 PHE A C 1
ATOM 711 O O . PHE A 1 89 ? -23.255 4.603 19.544 1.00 74.31 89 PHE A O 1
ATOM 718 N N . ALA A 1 90 ? -23.178 4.471 17.303 1.00 70.88 90 ALA A N 1
ATOM 719 C CA . ALA A 1 90 ? -23.883 5.728 17.079 1.00 70.88 90 ALA A CA 1
ATOM 720 C C . ALA A 1 90 ? -25.330 5.694 17.616 1.00 70.88 90 ALA A C 1
ATOM 722 O O . ALA A 1 90 ? -25.758 6.640 18.267 1.00 70.88 90 ALA A O 1
ATOM 723 N N . ASN A 1 91 ? -26.053 4.583 17.421 1.00 70.50 91 ASN A N 1
ATOM 724 C CA . ASN A 1 91 ? -27.491 4.485 17.714 1.00 70.50 91 ASN A CA 1
ATOM 725 C C . ASN A 1 91 ? -27.816 3.807 19.058 1.00 70.50 91 ASN A C 1
ATOM 727 O O . ASN A 1 91 ? -28.986 3.709 19.413 1.00 70.50 91 ASN A O 1
ATOM 731 N N . THR A 1 92 ? -26.819 3.306 19.794 1.00 76.06 92 THR A N 1
ATOM 732 C CA . THR A 1 92 ? -27.052 2.553 21.041 1.00 76.06 92 THR A CA 1
ATOM 733 C C . THR A 1 92 ? -26.907 3.462 22.257 1.00 76.06 92 THR A C 1
ATOM 735 O O . THR A 1 92 ? -25.877 4.112 22.415 1.00 76.06 92 THR A O 1
ATOM 738 N N . THR A 1 93 ? -27.909 3.510 23.134 1.00 65.25 93 THR A N 1
ATOM 739 C CA . THR A 1 93 ? -27.846 4.264 24.392 1.00 65.25 93 THR A CA 1
ATOM 740 C C . THR A 1 93 ? -27.054 3.478 25.442 1.00 65.25 93 THR A C 1
ATOM 742 O O . THR A 1 93 ? -27.425 2.372 25.838 1.00 65.25 93 THR A O 1
ATOM 745 N N . ALA A 1 94 ? -25.925 4.036 25.878 1.00 64.12 94 ALA A N 1
ATOM 746 C CA . ALA A 1 94 ? -25.143 3.529 26.998 1.00 64.12 94 ALA A CA 1
ATOM 747 C C . ALA A 1 94 ? -25.347 4.491 28.168 1.00 64.12 94 ALA A C 1
ATOM 749 O O . ALA A 1 94 ? -24.748 5.560 28.210 1.00 64.12 94 ALA A O 1
ATOM 750 N N . ASP A 1 95 ? -26.265 4.149 29.064 1.00 67.62 95 ASP A N 1
ATOM 751 C CA . ASP A 1 95 ? -26.571 4.998 30.206 1.00 67.62 95 ASP A CA 1
ATOM 752 C C . ASP A 1 95 ? -25.651 4.623 31.377 1.00 67.62 95 ASP A C 1
ATOM 754 O O . ASP A 1 95 ? -25.738 3.532 31.948 1.00 67.62 95 ASP A O 1
ATOM 758 N N . LEU A 1 96 ? -24.704 5.514 31.678 1.00 64.12 96 LEU A N 1
ATOM 759 C CA . LEU A 1 96 ? -23.701 5.339 32.734 1.00 64.12 96 LEU A CA 1
ATOM 760 C C . LEU A 1 96 ? -24.315 5.408 34.141 1.00 64.12 96 LEU A C 1
ATOM 762 O O . LEU A 1 96 ? -23.728 4.886 35.089 1.00 64.12 96 LEU A O 1
ATOM 766 N N . PHE A 1 97 ? -25.490 6.033 34.279 1.00 61.97 97 PHE A N 1
ATOM 767 C CA . PHE A 1 97 ? -26.094 6.364 35.571 1.00 61.97 97 PHE A CA 1
ATOM 768 C C . PHE A 1 97 ? -27.348 5.551 35.914 1.00 61.97 97 PHE A C 1
ATOM 770 O O . PHE A 1 97 ? -27.859 5.693 37.021 1.00 61.97 97 PHE A O 1
ATOM 777 N N . SER A 1 98 ? -27.812 4.632 35.055 1.00 59.50 98 SER A N 1
ATOM 778 C CA . SER A 1 98 ? -28.929 3.736 35.412 1.00 59.50 98 SER A CA 1
ATOM 779 C C . SER A 1 98 ? -28.540 2.585 36.347 1.00 59.50 98 SER A C 1
ATOM 781 O O . SER A 1 98 ? -29.364 1.703 36.588 1.00 59.50 98 SER A O 1
ATOM 783 N N . ARG A 1 99 ? -27.309 2.536 36.882 1.00 54.03 99 ARG A N 1
ATOM 784 C CA . ARG A 1 99 ? -27.027 1.625 38.002 1.00 54.03 99 ARG A CA 1
ATOM 785 C C . ARG A 1 99 ? -27.967 2.039 39.139 1.00 54.03 99 ARG A C 1
ATOM 787 O O . ARG A 1 99 ? -27.832 3.173 39.596 1.00 54.03 99 ARG A O 1
ATOM 794 N N . PRO A 1 100 ? -28.913 1.187 39.590 1.00 49.06 100 PRO A N 1
ATOM 795 C CA . PRO A 1 100 ? -29.754 1.544 40.719 1.00 49.06 100 PRO A CA 1
ATOM 796 C C . PRO A 1 100 ? -28.818 1.897 41.866 1.00 49.06 100 PRO A C 1
ATOM 798 O O . PRO A 1 100 ? -27.957 1.095 42.242 1.00 49.06 100 PRO A O 1
ATOM 801 N N . SER A 1 101 ? -28.932 3.127 42.359 1.00 48.56 101 SER A N 1
ATOM 802 C CA . SER A 1 101 ? -28.238 3.590 43.545 1.00 48.56 101 SER A CA 1
ATOM 803 C C . SER A 1 101 ? -28.625 2.651 44.681 1.00 48.56 101 SER A C 1
ATOM 805 O O . SER A 1 101 ? -29.670 2.792 45.311 1.00 48.56 101 SER A O 1
ATOM 807 N N . ARG A 1 102 ? -27.789 1.641 44.949 1.00 50.16 102 ARG A N 1
ATOM 808 C CA . ARG A 1 102 ? -27.853 0.919 46.212 1.00 50.16 102 ARG A CA 1
ATOM 809 C C . ARG A 1 102 ? -27.374 1.921 47.248 1.00 50.16 102 ARG A C 1
ATOM 811 O O . ARG A 1 102 ? -26.180 2.028 47.505 1.00 50.16 102 ARG A O 1
ATOM 818 N N . VAL A 1 103 ? -28.319 2.714 47.755 1.00 53.12 103 VAL A N 1
ATOM 819 C CA . VAL A 1 103 ? -28.184 3.497 48.978 1.00 53.12 103 VAL A CA 1
ATOM 820 C C . VAL A 1 103 ? -27.531 2.561 49.979 1.00 53.12 103 VAL A C 1
ATOM 822 O O . VAL A 1 103 ? -28.131 1.576 50.410 1.00 53.12 103 VAL A O 1
ATOM 825 N N . MET A 1 104 ? -26.258 2.811 50.269 1.00 48.06 104 MET A N 1
ATOM 826 C CA . MET A 1 104 ? -25.523 2.077 51.279 1.00 48.06 104 MET A CA 1
ATOM 827 C C . MET A 1 104 ? -26.021 2.606 52.621 1.00 48.06 104 MET A C 1
ATOM 829 O O . MET A 1 104 ? -25.395 3.440 53.264 1.00 48.06 104 MET A O 1
ATOM 833 N N . SER A 1 105 ? -27.217 2.155 53.001 1.00 49.62 105 SER A N 1
ATOM 834 C CA . SER A 1 105 ? -27.746 2.258 54.353 1.00 49.62 105 SER A CA 1
ATOM 835 C C . SER A 1 105 ? -26.947 1.293 55.225 1.00 49.62 105 SER A C 1
ATOM 837 O O . SER A 1 105 ? -27.432 0.224 55.585 1.00 49.62 105 SER A O 1
ATOM 839 N N . SER A 1 106 ? -25.698 1.643 55.529 1.00 53.41 106 SER A N 1
ATOM 840 C CA . SER A 1 106 ? -24.955 0.983 56.596 1.00 53.41 106 SER A CA 1
ATOM 841 C C . SER A 1 106 ? -25.182 1.779 57.873 1.00 53.41 106 SER A C 1
ATOM 843 O O . SER A 1 106 ? -24.434 2.690 58.221 1.00 53.41 106 SER A O 1
ATOM 845 N N . ARG A 1 107 ? -26.288 1.454 58.542 1.00 53.62 107 ARG A N 1
ATOM 846 C CA . ARG A 1 107 ? -26.495 1.758 59.953 1.00 53.62 107 ARG A CA 1
ATOM 847 C C . ARG A 1 107 ? -25.561 0.827 60.720 1.00 53.62 107 ARG A C 1
ATOM 849 O O . ARG A 1 107 ? -25.936 -0.291 61.051 1.00 53.62 107 ARG A O 1
ATOM 856 N N . MET A 1 108 ? -24.313 1.253 60.894 1.00 48.25 108 MET A N 1
ATOM 857 C CA . MET A 1 108 ? -23.372 0.566 61.769 1.00 48.25 108 MET A CA 1
ATOM 858 C C . MET A 1 108 ? -23.662 1.065 63.182 1.00 48.25 108 MET A C 1
ATOM 860 O O . MET A 1 108 ? -23.237 2.149 63.577 1.00 48.25 108 MET A O 1
ATOM 864 N N . GLU A 1 109 ? -24.526 0.319 63.869 1.00 48.38 109 GLU A N 1
ATOM 865 C CA . GLU A 1 109 ? -24.832 0.509 65.281 1.00 48.38 109 GLU A CA 1
ATOM 866 C C . GLU A 1 109 ? -23.525 0.460 66.080 1.00 48.38 109 GLU A C 1
ATOM 868 O O . GLU A 1 109 ? -22.739 -0.483 65.986 1.00 48.38 109 GLU A O 1
ATOM 873 N N . LEU A 1 110 ? -23.306 1.529 66.842 1.00 53.28 110 LEU A N 1
ATOM 874 C CA . LEU A 1 110 ? -22.375 1.582 67.952 1.00 53.28 110 LEU A CA 1
ATOM 875 C C . LEU A 1 110 ? -22.849 0.591 69.017 1.00 53.28 110 LEU A C 1
ATOM 877 O O . LEU A 1 110 ? -23.848 0.839 69.689 1.00 53.28 110 LEU A O 1
ATOM 881 N N . THR A 1 111 ? -22.099 -0.482 69.222 1.00 48.69 111 THR A N 1
ATOM 882 C CA . THR A 1 111 ? -22.130 -1.234 70.477 1.00 48.69 111 THR A CA 1
ATOM 883 C C . THR A 1 111 ? -20.710 -1.339 71.010 1.00 48.69 111 THR A C 1
ATOM 885 O O . THR A 1 111 ? -19.855 -1.924 70.350 1.00 48.69 111 THR A O 1
ATOM 888 N N . CYS A 1 112 ? -20.547 -0.656 72.151 1.00 41.75 112 CYS A N 1
ATOM 889 C CA . CYS A 1 112 ? -19.546 -0.735 73.221 1.00 41.75 112 CYS A CA 1
ATOM 890 C C . CYS A 1 112 ? -18.455 -1.804 73.080 1.00 41.75 112 CYS A C 1
ATOM 892 O O . CYS A 1 112 ? -18.820 -2.999 72.995 1.00 41.75 112 CYS A O 1
#

Secondary structure (DSSP, 8-state):
--HHHHHHHHHHHT-HHHHHHH-EE-TTS-EE--HHHHHHHHHHHHHHHHHHHHHHHHHHHHHHHHHHTT--HHHHHHHHHTT--GGGTTT----SS-S-------------

Organism: Aspergillus flavus (NCBI:txid5059)

pLDDT: mean 76.72, std 12.81, range [41.75, 93.0]

Radius of gyration: 31.66 Å; chains: 1; bounding box: 55×27×104 Å

Sequence (112 aa):
MEGYDLLLVTSFFASPPWTKQYGTLQLNDKYELSAAWQTVLYNGPAAGEILELCLNGLVVERIGYRRTKGRKYAELDILFEKGVSARRFANTTADLFSRPSRVMSSRMELTC

Foldseek 3Di:
DPVVVLVVVVVLQVDQVSLVVQFDCDPVRDRGHDPVVVCCSNCVVVVVVVVVVVVVVVCCVVVVCVLCPPDDPVQVVVCVVVVHPSNCSVPDDRDPPPPPPPPPPPPPDDDD